Protein AF-A0A0V1PK73-F1 (afdb_monomer)

Nearest PDB structures (foldseek):
  2qlz-assembly1_A  TM=2.074E-01  e=4.089E+00  unclassified
  2qlz-assembly1_B  TM=2.177E-01  e=5.331E+00  unclassified
  2qlz-assembly2_C  TM=2.013E-01  e=7.936E+00  unclassified
  2qlz-assembly2_D  TM=2.070E-0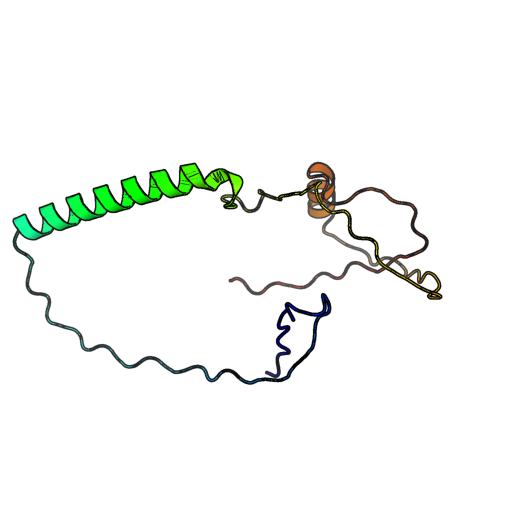1  e=9.682E+00  unclassified

Solvent-accessible surface area (backbone atoms only — not comparable to full-atom values): 9459 Å² total; per-residue (Å²): 135,92,55,78,50,82,51,85,42,94,87,70,87,52,80,52,84,48,82,70,85,86,84,84,78,84,81,81,90,79,80,86,74,81,83,74,82,76,56,75,68,62,58,52,53,50,51,54,50,51,52,53,52,51,51,51,48,53,50,51,55,59,75,38,48,94,78,50,70,89,50,99,79,59,78,83,83,71,87,89,67,81,89,79,84,87,64,82,92,64,75,75,54,68,50,76,77,58,96,77,89,65,58,69,60,54,54,50,34,44,77,67,68,76,49,80,93,78,92,64,69,56,37,76,54,79,79,91,74,87,76,79,91,128

Mean predicted aligned error: 16.31 Å

Secondary structure (DSSP, 8-state):
---EEEEE-TTTSSEEEEE------PPPPPP----PPPPHHHHHHHHHHHHHHHHHHHHHHHHTTTTS--STT-----SS-------TTPPP-BPPPPP-S-HHHHHHHHHTTSS-----S-B------PPPP-

Radius of gyration: 25.36 Å; Cα contacts (8 Å, |Δi|>4): 62; chains: 1; bounding box: 65×43×54 Å

Foldseek 3Di:
DWDWDWDDDPPPRDTDIDTDDDDDDDDDDDDDDDDDDDDPVVVVVVVVVVVVVVVVVVVVCVVCVVPDDPDPLPDDDDPPDDDDDCCDPDDADADDEDDDPPVVVVVVCVVSVVDDDDDDSHDDYDDDDDDDDD

Structure (mmCIF, N/CA/C/O backbone):
data_AF-A0A0V1PK73-F1
#
_entry.id   AF-A0A0V1PK73-F1
#
loop_
_atom_site.group_PDB
_atom_site.id
_atom_site.type_symbol
_atom_site.label_atom_id
_atom_site.label_alt_id
_atom_site.label_comp_id
_atom_site.label_asym_id
_atom_site.label_entity_id
_atom_site.label_seq_id
_atom_site.pdbx_PDB_ins_code
_atom_site.Cartn_x
_atom_site.Cartn_y
_atom_site.Cartn_z
_atom_site.occupancy
_atom_site.B_iso_or_equiv
_atom_site.auth_seq_id
_atom_site.auth_comp_id
_atom_site.auth_asym_id
_atom_site.auth_atom_id
_atom_site.pdbx_PDB_model_num
ATOM 1 N N . MET A 1 1 ? 23.013 -5.856 16.129 1.00 38.22 1 MET A N 1
ATOM 2 C CA . MET A 1 1 ? 21.575 -5.616 15.883 1.00 38.22 1 MET A CA 1
ATOM 3 C C . MET A 1 1 ? 20.893 -6.974 15.804 1.00 38.22 1 MET A C 1
ATOM 5 O O . MET A 1 1 ? 21.322 -7.780 14.992 1.00 38.22 1 MET A O 1
ATOM 9 N N . ARG A 1 2 ? 19.937 -7.271 16.693 1.00 34.31 2 ARG A N 1
ATOM 10 C CA . ARG A 1 2 ? 19.154 -8.518 16.645 1.00 34.31 2 ARG A CA 1
ATOM 11 C C . ARG A 1 2 ? 18.015 -8.299 15.653 1.00 34.31 2 ARG A C 1
ATOM 13 O O . ARG A 1 2 ? 17.227 -7.385 15.871 1.00 34.31 2 ARG A O 1
ATOM 20 N N . TYR A 1 3 ? 17.942 -9.085 14.588 1.00 45.69 3 TYR A N 1
ATOM 21 C CA . TYR A 1 3 ? 16.800 -9.079 13.674 1.00 45.69 3 TYR A CA 1
ATOM 22 C C . TYR A 1 3 ? 16.040 -10.396 13.782 1.00 45.69 3 TYR A C 1
ATOM 24 O O . TYR A 1 3 ? 16.596 -11.441 14.123 1.00 45.69 3 TYR A O 1
ATOM 32 N N . HIS A 1 4 ? 14.740 -10.315 13.532 1.00 46.34 4 HIS A N 1
ATOM 33 C CA . HIS A 1 4 ? 13.845 -11.458 13.478 1.00 46.34 4 HIS A CA 1
ATOM 34 C C . HIS A 1 4 ? 13.604 -11.787 12.007 1.00 46.34 4 HIS A C 1
ATOM 36 O O . HIS A 1 4 ? 13.203 -10.910 11.245 1.00 46.34 4 HIS A O 1
ATOM 42 N N . VAL A 1 5 ? 13.881 -13.027 11.605 1.00 50.59 5 VAL A N 1
ATOM 43 C CA . VAL A 1 5 ? 13.627 -13.495 10.239 1.00 50.59 5 VAL A CA 1
ATOM 44 C C . VAL A 1 5 ? 12.300 -14.245 10.239 1.00 50.59 5 VAL A C 1
ATOM 46 O O . VAL A 1 5 ? 12.110 -15.188 11.011 1.00 50.59 5 VAL A O 1
ATOM 49 N N . CYS A 1 6 ? 11.381 -13.818 9.376 1.00 44.81 6 CYS A N 1
ATOM 50 C CA . CYS A 1 6 ? 10.162 -14.555 9.071 1.00 44.81 6 CYS A CA 1
ATOM 51 C C . CYS A 1 6 ? 10.473 -15.506 7.914 1.00 44.81 6 CYS A C 1
ATOM 53 O O . CYS A 1 6 ? 10.820 -15.055 6.825 1.00 44.81 6 CYS A O 1
ATOM 55 N N . THR A 1 7 ? 10.368 -16.812 8.147 1.00 50.69 7 THR A N 1
ATOM 56 C CA . THR A 1 7 ? 10.387 -17.810 7.069 1.00 50.69 7 THR A CA 1
ATOM 57 C C . THR A 1 7 ? 8.965 -18.314 6.863 1.00 50.69 7 THR A C 1
ATOM 59 O O . THR A 1 7 ? 8.243 -18.563 7.830 1.00 50.69 7 THR A O 1
ATOM 62 N N . LEU A 1 8 ? 8.537 -18.378 5.602 1.00 45.00 8 LEU A N 1
ATOM 63 C CA . LEU A 1 8 ? 7.232 -18.910 5.226 1.00 45.00 8 LEU A CA 1
ATOM 64 C C . LEU A 1 8 ? 7.269 -20.431 5.432 1.00 45.00 8 LEU A C 1
ATOM 66 O O . LEU A 1 8 ? 8.130 -21.088 4.852 1.00 45.00 8 LEU A O 1
ATOM 70 N N . ASP A 1 9 ? 6.370 -20.982 6.250 1.00 47.97 9 ASP A N 1
ATOM 71 C CA . ASP A 1 9 ? 6.172 -22.431 6.333 1.00 47.97 9 ASP A CA 1
ATOM 72 C C . ASP A 1 9 ? 5.202 -22.851 5.215 1.00 47.97 9 ASP A C 1
ATOM 74 O O . ASP A 1 9 ? 4.025 -22.472 5.258 1.00 47.97 9 ASP A O 1
ATOM 78 N N . PRO A 1 10 ? 5.662 -23.606 4.201 1.00 50.38 10 PRO A N 1
ATOM 79 C CA . PRO A 1 10 ? 4.822 -23.989 3.073 1.00 50.38 10 PRO A CA 1
ATOM 80 C C . PRO A 1 10 ? 3.727 -25.003 3.440 1.00 50.38 10 PRO A C 1
ATOM 82 O O . PRO A 1 10 ? 2.857 -25.259 2.613 1.00 50.38 10 PRO A O 1
ATOM 85 N N . THR A 1 11 ? 3.729 -25.558 4.657 1.00 53.00 11 THR A N 1
ATOM 86 C CA . THR A 1 11 ? 2.790 -26.621 5.057 1.00 53.00 11 THR A CA 1
ATOM 87 C C . THR A 1 11 ? 1.618 -26.106 5.897 1.00 53.00 11 THR A C 1
ATOM 89 O O . THR A 1 11 ? 0.565 -26.737 5.917 1.00 53.00 11 THR A O 1
ATOM 92 N N . ALA A 1 12 ? 1.755 -24.962 6.578 1.00 53.72 12 ALA A N 1
ATOM 93 C CA . ALA A 1 12 ? 0.795 -24.554 7.613 1.00 53.72 12 ALA A CA 1
ATOM 94 C C . ALA A 1 12 ? 0.097 -23.201 7.382 1.00 53.72 12 ALA A C 1
ATOM 96 O O . ALA A 1 12 ? -0.786 -22.837 8.157 1.00 53.72 12 ALA A O 1
ATOM 97 N N . GLY A 1 13 ? 0.453 -22.436 6.342 1.00 49.50 13 GLY A N 1
ATOM 98 C CA . GLY A 1 13 ? -0.176 -21.131 6.078 1.00 49.50 13 GLY A CA 1
ATOM 99 C C . GLY A 1 13 ? -0.038 -20.121 7.231 1.00 49.50 13 GLY A C 1
ATOM 100 O O . GLY A 1 13 ? -0.769 -19.134 7.281 1.00 49.50 13 GLY A O 1
ATOM 101 N N . CYS A 1 14 ? 0.886 -20.360 8.165 1.00 47.41 14 CYS A N 1
ATOM 102 C CA . CYS A 1 14 ? 1.145 -19.524 9.328 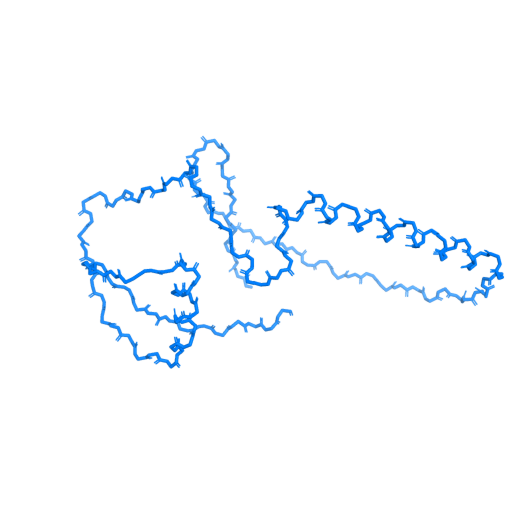1.00 47.41 14 CYS A CA 1
ATOM 103 C C . CYS A 1 14 ? 2.649 -19.233 9.457 1.00 47.41 14 CYS A C 1
ATOM 105 O O . CYS A 1 14 ? 3.504 -20.054 9.129 1.00 47.41 14 CYS A O 1
ATOM 107 N N . LEU A 1 15 ? 2.981 -18.011 9.884 1.00 44.91 15 LEU A N 1
ATOM 108 C CA . LEU A 1 15 ? 4.360 -17.528 9.992 1.00 44.91 15 LEU A CA 1
ATOM 109 C C . LEU A 1 15 ? 4.977 -17.960 11.329 1.00 44.91 15 LEU A C 1
ATOM 111 O O . LEU A 1 15 ? 4.387 -17.725 12.384 1.00 44.91 15 LEU A O 1
ATOM 115 N N . ARG A 1 16 ? 6.195 -18.525 11.300 1.00 48.84 16 ARG A N 1
ATOM 116 C CA . ARG A 1 16 ? 6.964 -18.884 12.506 1.00 48.84 16 ARG A CA 1
ATOM 117 C C . ARG A 1 16 ? 8.204 -17.998 12.639 1.00 48.84 16 ARG A C 1
ATOM 119 O O . ARG A 1 16 ? 8.975 -17.848 11.696 1.00 48.84 16 ARG A O 1
ATOM 126 N N . MET A 1 17 ? 8.413 -17.419 13.822 1.00 43.75 17 MET A N 1
ATOM 127 C CA . MET A 1 17 ? 9.572 -16.563 14.103 1.00 43.75 17 MET A CA 1
ATOM 128 C C . MET A 1 17 ? 10.767 -17.396 14.577 1.00 43.75 17 MET A C 1
ATOM 130 O O . MET A 1 17 ? 10.612 -18.245 15.457 1.00 43.75 17 MET A O 1
ATOM 134 N N . GLN A 1 18 ? 11.959 -17.142 14.030 1.00 51.62 18 GLN A N 1
ATOM 135 C CA . GLN A 1 18 ? 13.227 -17.702 14.517 1.00 51.62 18 GLN A CA 1
ATOM 136 C C . GLN 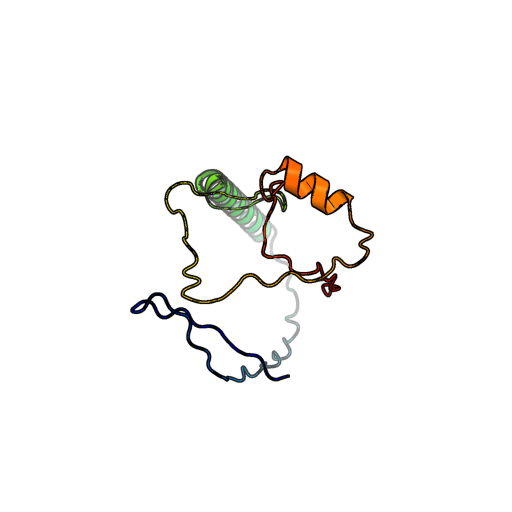A 1 18 ? 14.320 -16.624 14.557 1.00 51.62 18 GLN A C 1
ATOM 138 O O . GLN A 1 18 ? 14.298 -15.656 13.792 1.00 51.62 18 GLN A O 1
ATOM 143 N N . GLN A 1 19 ? 15.265 -16.778 15.486 1.00 40.72 19 GLN A N 1
ATOM 144 C CA . GLN A 1 19 ? 16.342 -15.822 15.746 1.00 40.72 19 GLN A CA 1
ATOM 145 C C . GLN A 1 19 ? 17.646 -16.330 15.118 1.00 40.72 19 GLN A C 1
ATOM 147 O O . GLN A 1 19 ? 18.077 -17.439 15.419 1.00 40.72 19 GLN A O 1
ATOM 152 N N . GLY A 1 20 ? 18.276 -15.532 14.253 1.00 48.09 20 GLY A N 1
ATOM 153 C CA . GLY A 1 20 ? 19.509 -15.912 13.559 1.00 48.09 20 GLY A CA 1
ATOM 154 C C . GLY A 1 20 ? 20.413 -14.711 13.281 1.00 48.09 20 GLY A C 1
ATOM 155 O O . GLY A 1 20 ? 19.936 -13.586 13.174 1.00 48.09 20 GLY A O 1
ATOM 156 N N . ASN A 1 21 ? 21.721 -14.962 13.174 1.00 45.91 21 ASN A N 1
ATOM 157 C CA . ASN A 1 21 ? 22.743 -13.975 12.816 1.00 45.91 21 ASN A CA 1
ATOM 158 C C . ASN A 1 21 ? 23.417 -14.397 11.495 1.00 45.91 21 ASN A C 1
ATOM 160 O O . ASN A 1 21 ? 23.973 -15.487 11.407 1.00 45.91 21 ASN A O 1
ATOM 164 N N . ILE A 1 22 ? 23.405 -13.523 10.492 1.00 47.41 22 ILE A N 1
ATOM 165 C CA . ILE A 1 22 ? 24.128 -13.629 9.218 1.00 47.41 22 ILE A CA 1
ATOM 166 C C . ILE A 1 22 ? 25.479 -12.912 9.381 1.00 47.41 22 ILE A C 1
ATOM 168 O O . ILE A 1 22 ? 25.494 -11.707 9.654 1.00 47.41 22 ILE A O 1
ATOM 172 N N . PRO A 1 23 ? 26.618 -13.602 9.219 1.00 41.28 23 PRO A N 1
ATOM 173 C CA . PRO A 1 23 ? 27.925 -12.962 9.226 1.00 41.28 23 PRO A CA 1
ATOM 174 C C . PRO A 1 23 ? 28.193 -12.270 7.881 1.00 41.28 23 PRO A C 1
ATOM 176 O O . PRO A 1 23 ? 28.191 -12.897 6.824 1.00 41.28 23 PRO A O 1
ATOM 179 N N . TYR A 1 24 ? 28.460 -10.964 7.928 1.00 39.22 24 TYR A N 1
ATOM 180 C CA . TYR A 1 24 ? 28.906 -10.187 6.773 1.00 39.22 24 TYR A CA 1
ATOM 181 C C . TYR A 1 24 ? 30.391 -10.470 6.502 1.00 39.22 24 TYR A C 1
ATOM 183 O O . TYR A 1 24 ? 31.264 -10.096 7.289 1.00 39.22 24 TYR A O 1
ATOM 191 N N . ARG A 1 25 ? 30.688 -11.158 5.395 1.00 43.75 25 ARG A N 1
ATOM 192 C CA . ARG A 1 25 ? 32.058 -11.458 4.959 1.00 43.75 25 ARG A CA 1
ATOM 193 C C . ARG A 1 25 ? 32.622 -10.241 4.216 1.00 43.75 25 ARG A C 1
ATOM 195 O O . ARG A 1 25 ? 32.115 -9.882 3.161 1.00 43.75 25 ARG A O 1
ATOM 202 N N . LYS A 1 26 ? 33.670 -9.607 4.754 1.00 44.31 26 LYS A N 1
ATOM 203 C CA . LYS A 1 26 ? 34.434 -8.563 4.044 1.00 44.31 26 LYS A CA 1
ATOM 204 C C . LYS A 1 26 ? 35.114 -9.173 2.808 1.00 44.31 26 LYS A C 1
ATOM 206 O O . LYS A 1 26 ? 35.787 -10.195 2.926 1.00 44.31 26 LYS A O 1
ATOM 211 N N . SER A 1 27 ? 34.930 -8.555 1.646 1.00 45.59 27 SER A N 1
ATOM 212 C CA . SER A 1 27 ? 35.526 -8.968 0.370 1.00 45.59 27 SER A CA 1
ATOM 213 C C . SER A 1 27 ? 37.043 -8.738 0.348 1.00 45.59 27 SER A C 1
ATOM 215 O O . SER A 1 27 ? 37.535 -7.755 0.900 1.00 45.59 27 SER A O 1
ATOM 217 N N . HIS A 1 28 ? 37.775 -9.645 -0.302 1.00 42.16 28 HIS A N 1
ATOM 218 C CA . HIS A 1 28 ? 39.223 -9.568 -0.510 1.00 42.16 28 HIS A CA 1
ATOM 219 C C . HIS A 1 28 ? 39.616 -8.441 -1.482 1.00 42.16 28 HIS A C 1
ATOM 221 O O . HIS A 1 28 ? 38.867 -8.112 -2.400 1.00 42.16 28 HIS A O 1
ATOM 227 N N . ALA A 1 29 ? 40.815 -7.884 -1.288 1.00 48.16 29 ALA A N 1
ATOM 228 C CA . ALA A 1 29 ? 41.433 -6.919 -2.192 1.00 48.16 29 ALA A CA 1
ATOM 229 C C . ALA A 1 29 ? 41.739 -7.560 -3.558 1.00 48.16 29 ALA A C 1
ATOM 231 O O . ALA A 1 29 ? 42.374 -8.613 -3.627 1.00 48.16 29 ALA A O 1
ATOM 232 N N . VAL A 1 30 ? 41.292 -6.913 -4.636 1.00 48.00 30 VAL A N 1
ATOM 233 C CA . VAL A 1 30 ? 41.570 -7.305 -6.023 1.00 48.00 30 VAL A CA 1
ATOM 234 C C . VAL A 1 30 ? 42.853 -6.608 -6.472 1.00 48.00 30 VAL A C 1
ATOM 236 O O . VAL A 1 30 ? 42.959 -5.386 -6.387 1.00 48.00 30 VAL A O 1
ATOM 239 N N . ALA A 1 31 ? 43.837 -7.381 -6.931 1.00 44.09 31 ALA A N 1
ATOM 240 C CA . ALA A 1 31 ? 45.056 -6.841 -7.520 1.00 44.09 31 ALA A CA 1
ATOM 241 C C . ALA A 1 31 ? 44.756 -6.209 -8.891 1.00 44.09 31 ALA A C 1
ATOM 243 O O . ALA A 1 31 ? 44.063 -6.801 -9.719 1.00 44.09 31 ALA A O 1
ATOM 244 N N . LEU A 1 32 ? 45.298 -5.012 -9.125 1.00 39.84 32 LEU A N 1
ATOM 245 C CA . LEU A 1 32 ? 45.203 -4.292 -10.393 1.00 39.84 32 LEU A CA 1
ATOM 246 C C . LEU A 1 32 ? 45.995 -5.043 -11.474 1.00 39.84 32 LEU A C 1
ATOM 248 O O . LEU A 1 32 ? 47.224 -4.990 -11.507 1.00 39.84 32 LEU A O 1
ATOM 252 N N . VAL A 1 33 ? 45.287 -5.743 -12.359 1.00 42.16 33 VAL A N 1
ATOM 253 C CA . VAL A 1 33 ? 45.873 -6.329 -13.570 1.00 42.16 33 VAL A CA 1
ATOM 254 C C . VAL A 1 33 ? 46.210 -5.194 -14.536 1.00 42.16 33 VAL A C 1
ATOM 256 O O . VAL A 1 33 ? 45.369 -4.349 -14.843 1.00 42.16 33 VAL A O 1
ATOM 259 N N . ARG A 1 34 ? 47.466 -5.163 -14.990 1.00 43.97 34 ARG A N 1
ATOM 260 C CA . ARG A 1 34 ? 47.975 -4.227 -15.997 1.00 43.97 34 ARG A CA 1
ATOM 261 C C . ARG A 1 34 ? 47.113 -4.341 -17.258 1.00 43.97 34 ARG A C 1
ATOM 263 O O . ARG A 1 34 ? 47.030 -5.413 -17.846 1.00 43.97 34 ARG A O 1
ATOM 270 N N . ALA A 1 35 ? 46.463 -3.246 -17.642 1.00 48.62 35 ALA A N 1
ATOM 271 C CA . ALA A 1 35 ? 45.624 -3.186 -18.830 1.00 48.62 35 ALA A CA 1
ATOM 272 C C . ALA A 1 35 ? 46.497 -3.297 -20.089 1.00 48.62 35 ALA A C 1
ATOM 274 O O . ALA A 1 35 ? 47.151 -2.331 -20.483 1.00 48.62 35 ALA A O 1
ATOM 275 N N . GLU A 1 36 ? 46.526 -4.472 -20.713 1.00 49.09 36 GLU A N 1
ATOM 276 C CA . GLU A 1 36 ? 46.901 -4.562 -22.121 1.00 49.09 36 GLU A CA 1
ATOM 277 C C . GLU A 1 36 ? 45.734 -4.055 -22.973 1.00 49.09 36 GLU A C 1
ATOM 279 O O . GLU A 1 36 ? 44.574 -4.394 -22.733 1.00 49.09 36 GLU A O 1
ATOM 284 N N . SER A 1 37 ? 46.049 -3.188 -23.937 1.00 52.72 37 SER A N 1
ATOM 285 C CA . SER A 1 37 ? 45.074 -2.571 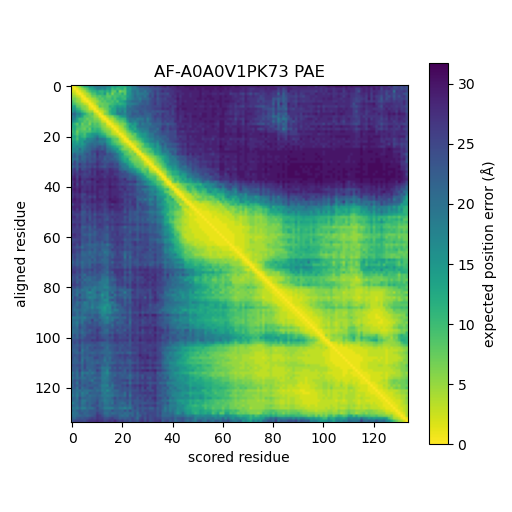-24.836 1.00 52.72 37 SER A CA 1
ATOM 286 C C . SER A 1 37 ? 44.464 -3.639 -25.756 1.00 52.72 37 SER A C 1
ATOM 288 O O . SER A 1 37 ? 45.207 -4.244 -26.536 1.00 52.72 37 SER A O 1
ATOM 290 N N . PRO A 1 38 ? 43.144 -3.904 -25.698 1.00 52.56 38 PRO A N 1
ATOM 291 C CA . PRO A 1 38 ? 42.518 -4.906 -26.550 1.00 52.56 38 PRO A CA 1
ATOM 292 C C . PRO A 1 38 ? 42.558 -4.466 -28.014 1.00 52.56 38 PRO A C 1
ATOM 294 O O . PRO A 1 38 ? 42.180 -3.342 -28.347 1.00 52.56 38 PRO A O 1
ATOM 297 N N . GLN A 1 39 ? 43.002 -5.369 -28.889 1.00 53.53 39 GLN A N 1
ATOM 298 C CA . GLN A 1 39 ? 43.007 -5.185 -30.341 1.00 53.53 39 GLN A CA 1
ATOM 299 C C . GLN A 1 39 ? 41.614 -4.722 -30.847 1.00 53.53 39 GLN A C 1
ATOM 301 O O . GLN A 1 39 ? 40.597 -5.172 -30.307 1.00 53.53 39 GLN A O 1
ATOM 306 N N . PRO A 1 40 ? 41.529 -3.866 -31.887 1.00 57.78 40 PRO A N 1
ATOM 307 C CA . PRO A 1 40 ? 40.279 -3.229 -32.336 1.00 57.78 40 PRO A CA 1
ATOM 308 C C . PRO A 1 40 ? 39.136 -4.204 -32.668 1.00 57.78 40 PRO A C 1
ATOM 310 O O . PRO A 1 40 ? 37.964 -3.888 -32.466 1.00 57.78 40 PRO A O 1
ATOM 313 N N . GLU A 1 41 ? 39.469 -5.406 -33.133 1.00 54.00 41 GLU A N 1
ATOM 314 C CA . GLU A 1 41 ? 38.512 -6.454 -33.508 1.00 54.00 41 GLU A CA 1
ATOM 315 C C . GLU A 1 41 ? 37.791 -7.045 -32.284 1.00 54.00 41 GLU A C 1
ATOM 317 O O . GLU A 1 41 ? 36.577 -7.258 -32.304 1.00 54.00 41 GLU A O 1
ATOM 322 N N . LEU A 1 42 ? 38.501 -7.208 -31.161 1.00 56.56 42 LEU A N 1
ATOM 323 C CA . LEU A 1 42 ? 37.930 -7.705 -29.903 1.00 56.56 42 LEU A CA 1
ATOM 324 C C . LEU A 1 42 ? 36.904 -6.723 -29.312 1.00 56.56 42 LEU A C 1
ATOM 326 O O . LEU A 1 42 ? 35.915 -7.143 -28.707 1.00 56.56 42 LEU A O 1
ATOM 330 N N . MET A 1 43 ? 37.099 -5.420 -29.539 1.00 56.50 43 MET A N 1
ATOM 331 C CA . MET A 1 43 ? 36.162 -4.365 -29.132 1.00 56.50 43 MET A CA 1
ATOM 332 C C . MET A 1 43 ? 34.881 -4.341 -29.981 1.00 56.50 43 MET A C 1
ATOM 334 O O . MET A 1 43 ? 33.819 -3.957 -29.491 1.00 56.50 43 MET A O 1
ATOM 338 N N . ALA A 1 44 ? 34.948 -4.737 -31.254 1.00 61.97 44 ALA A N 1
ATOM 339 C CA . ALA A 1 44 ? 33.768 -4.828 -32.114 1.00 61.97 44 ALA A CA 1
ATOM 340 C C . ALA A 1 44 ? 32.895 -6.039 -31.740 1.00 61.97 44 ALA A C 1
ATOM 342 O O . ALA A 1 44 ? 31.670 -5.921 -31.653 1.00 61.97 44 ALA A O 1
ATOM 343 N N . HIS A 1 45 ? 33.523 -7.179 -31.434 1.00 64.44 45 HIS A N 1
ATOM 344 C CA . HIS A 1 45 ? 32.827 -8.378 -30.960 1.00 64.44 45 HIS A CA 1
ATOM 345 C C . HIS A 1 45 ? 32.154 -8.179 -29.597 1.00 64.44 45 HIS A C 1
ATOM 347 O O . HIS A 1 45 ? 31.033 -8.652 -29.399 1.00 64.44 45 HIS A O 1
ATOM 353 N N . SER A 1 46 ? 32.788 -7.447 -28.674 1.00 74.44 46 SER A N 1
ATOM 354 C CA . SER A 1 46 ? 32.183 -7.149 -27.371 1.00 74.44 46 SER A CA 1
ATOM 355 C C . SER A 1 46 ? 30.944 -6.257 -27.498 1.00 74.44 46 SER A C 1
ATOM 357 O O . SER A 1 46 ? 29.924 -6.548 -26.880 1.00 74.44 46 SER A O 1
ATOM 359 N N . ARG A 1 47 ? 30.980 -5.237 -28.366 1.00 76.44 47 ARG A N 1
ATOM 360 C CA . ARG A 1 47 ? 29.834 -4.346 -28.628 1.00 76.44 47 ARG A CA 1
ATOM 361 C C . ARG A 1 47 ? 28.674 -5.053 -29.323 1.00 76.44 47 ARG A C 1
ATOM 363 O O . ARG A 1 47 ? 27.522 -4.808 -28.976 1.00 76.44 47 ARG A O 1
ATOM 370 N N . LEU A 1 48 ? 28.963 -5.932 -30.285 1.00 79.19 48 LEU A N 1
ATOM 371 C CA . LEU A 1 48 ? 27.941 -6.762 -30.932 1.00 79.19 48 LEU A CA 1
ATOM 372 C C . LEU A 1 48 ? 27.277 -7.704 -29.926 1.00 79.19 48 LEU A C 1
ATOM 374 O O . LEU A 1 48 ? 26.053 -7.810 -29.903 1.00 79.19 48 LEU A O 1
ATOM 378 N N . ARG A 1 49 ? 28.068 -8.338 -29.057 1.00 85.44 49 ARG A N 1
ATOM 379 C CA . ARG A 1 49 ? 27.548 -9.186 -27.983 1.00 85.44 49 ARG A CA 1
ATOM 380 C C . ARG A 1 49 ? 26.671 -8.396 -27.010 1.00 85.44 49 ARG A C 1
ATOM 382 O O . ARG A 1 49 ? 25.560 -8.824 -26.725 1.00 85.44 49 ARG A O 1
ATOM 389 N N . GLU A 1 50 ? 27.125 -7.227 -26.567 1.00 88.69 50 GLU A N 1
ATOM 390 C CA . GLU A 1 50 ? 26.358 -6.353 -25.673 1.00 88.69 50 GLU A CA 1
ATOM 391 C C . GLU A 1 50 ? 25.042 -5.885 -26.321 1.00 88.69 50 GLU A C 1
ATOM 393 O O . GLU A 1 50 ? 24.004 -5.829 -25.663 1.00 88.69 50 GLU A O 1
ATOM 398 N N . ALA A 1 51 ? 25.050 -5.588 -27.624 1.00 88.44 51 ALA A N 1
ATOM 399 C CA . ALA A 1 51 ? 23.841 -5.224 -28.361 1.00 88.44 51 ALA A CA 1
ATOM 400 C C . ALA A 1 51 ? 22.832 -6.384 -28.425 1.00 88.44 51 ALA A C 1
ATOM 402 O O . ALA A 1 51 ? 21.636 -6.172 -28.216 1.00 88.44 51 ALA A O 1
ATOM 403 N N . VAL A 1 52 ? 23.309 -7.611 -28.659 1.00 92.00 52 VAL A N 1
ATOM 404 C CA . VAL A 1 52 ? 22.473 -8.824 -28.665 1.00 92.00 52 VAL A CA 1
ATOM 405 C C . VAL A 1 52 ? 21.913 -9.118 -27.270 1.00 92.00 52 VAL A C 1
ATOM 407 O O . VAL A 1 52 ? 20.723 -9.408 -27.135 1.00 92.00 52 VAL A O 1
ATOM 410 N N . GLU A 1 53 ? 22.726 -8.988 -26.222 1.00 92.69 53 GLU A N 1
ATOM 411 C CA . GLU A 1 53 ? 22.292 -9.161 -24.830 1.00 92.69 53 GLU A CA 1
ATOM 412 C C . GLU A 1 53 ? 21.230 -8.117 -24.441 1.00 92.69 53 GLU A C 1
ATOM 414 O O . GLU A 1 53 ? 20.185 -8.479 -23.896 1.00 92.69 53 GLU A O 1
ATOM 419 N N . LYS A 1 54 ? 21.418 -6.841 -24.807 1.00 93.50 54 LYS A N 1
ATOM 420 C CA . LYS A 1 54 ? 20.420 -5.776 -24.585 1.00 93.50 54 LYS A CA 1
ATOM 421 C C . LYS A 1 54 ? 19.112 -6.036 -25.323 1.00 93.50 54 LYS A C 1
ATOM 423 O O . LYS A 1 54 ? 18.042 -5.807 -24.764 1.00 93.50 54 LYS A O 1
ATOM 428 N N . MET A 1 55 ? 19.184 -6.515 -26.563 1.00 94.75 55 MET A N 1
ATOM 429 C CA . MET A 1 55 ? 17.991 -6.831 -27.346 1.00 94.75 55 MET A CA 1
ATOM 430 C C . MET A 1 55 ? 17.226 -8.012 -26.742 1.00 94.75 55 MET A C 1
ATOM 432 O O . MET A 1 55 ? 16.004 -7.959 -26.633 1.00 94.75 55 MET A O 1
ATOM 436 N N . THR A 1 56 ? 17.946 -9.027 -26.267 1.00 94.75 56 THR A N 1
ATOM 437 C CA . THR A 1 56 ? 17.363 -10.187 -25.580 1.00 94.75 56 THR A CA 1
ATOM 438 C C . THR A 1 56 ? 16.690 -9.771 -24.272 1.00 94.75 56 THR A C 1
ATOM 440 O O . THR A 1 56 ? 15.546 -10.139 -24.017 1.00 94.75 56 THR A O 1
ATOM 443 N N . LEU A 1 57 ? 17.358 -8.932 -23.473 1.00 93.94 57 LEU A N 1
ATOM 444 C CA . LEU A 1 57 ? 16.787 -8.372 -22.250 1.00 93.94 57 LEU A CA 1
ATOM 445 C C . LEU A 1 57 ? 15.526 -7.550 -22.538 1.00 93.94 57 LEU A C 1
ATOM 447 O O . LEU A 1 57 ? 14.536 -7.685 -21.827 1.00 93.94 57 LEU A O 1
ATOM 451 N N . ALA A 1 58 ? 15.533 -6.726 -23.588 1.00 94.00 58 ALA A N 1
ATOM 452 C CA . ALA A 1 58 ? 14.370 -5.928 -23.963 1.00 94.00 58 ALA A CA 1
ATOM 453 C C . ALA A 1 58 ? 13.161 -6.793 -24.352 1.00 94.00 58 ALA A C 1
ATOM 455 O O . ALA A 1 58 ? 12.034 -6.403 -24.056 1.00 94.00 58 ALA A O 1
ATOM 456 N N . VAL A 1 59 ? 13.377 -7.949 -24.990 1.00 95.69 59 VAL A N 1
ATOM 457 C CA . VAL A 1 59 ? 12.304 -8.914 -25.285 1.00 95.69 59 VAL A CA 1
ATOM 458 C C . VAL A 1 59 ? 11.745 -9.491 -23.988 1.00 95.69 59 VAL A C 1
ATOM 460 O O . VAL A 1 59 ? 10.550 -9.383 -23.748 1.00 95.69 59 VAL A O 1
ATOM 463 N N . ILE A 1 60 ? 12.610 -9.984 -23.099 1.00 94.62 60 ILE A N 1
ATOM 464 C CA . ILE A 1 60 ? 12.188 -10.563 -21.815 1.00 94.62 60 ILE A CA 1
ATOM 465 C C . ILE A 1 60 ? 11.411 -9.538 -20.980 1.00 94.62 60 ILE A C 1
ATOM 467 O O . ILE A 1 60 ? 10.340 -9.837 -20.462 1.00 94.62 60 ILE A O 1
ATOM 471 N N . LEU A 1 61 ? 11.913 -8.307 -20.863 1.00 92.62 61 LEU A N 1
ATOM 472 C CA . LEU A 1 61 ? 11.229 -7.268 -20.094 1.00 92.62 61 LEU A CA 1
ATOM 473 C C . LEU A 1 61 ? 9.853 -6.932 -20.674 1.00 92.62 61 LEU A C 1
ATOM 475 O O . LEU A 1 61 ? 8.944 -6.671 -19.895 1.00 92.62 61 LEU A O 1
ATOM 479 N N . ARG A 1 62 ? 9.690 -6.964 -22.006 1.00 90.75 62 ARG A N 1
ATOM 480 C CA . ARG A 1 62 ? 8.383 -6.787 -22.660 1.00 90.75 62 ARG A CA 1
ATOM 481 C C . ARG A 1 62 ? 7.440 -7.946 -22.359 1.00 90.75 62 ARG A C 1
ATOM 483 O O . ARG A 1 62 ? 6.294 -7.697 -21.987 1.00 90.75 62 ARG A O 1
ATOM 490 N N . ASP A 1 63 ? 7.932 -9.173 -22.484 1.00 94.31 63 ASP A N 1
ATOM 491 C CA . ASP A 1 63 ? 7.140 -10.390 -22.297 1.00 94.31 63 ASP A CA 1
ATOM 492 C C . ASP A 1 63 ? 6.619 -10.529 -20.860 1.00 94.31 63 ASP A C 1
ATOM 494 O O . ASP A 1 63 ? 5.529 -11.050 -20.659 1.00 94.31 63 ASP A O 1
ATOM 498 N N . PHE A 1 64 ? 7.364 -10.016 -19.875 1.00 89.38 64 PHE A N 1
ATOM 499 C CA . PHE A 1 64 ? 7.000 -10.053 -18.454 1.00 89.38 64 PHE A CA 1
ATOM 500 C C . PHE A 1 64 ? 6.549 -8.692 -17.900 1.00 89.38 64 PHE A C 1
ATOM 502 O O . PHE A 1 64 ? 6.610 -8.469 -16.689 1.00 89.38 64 PHE A O 1
ATOM 509 N N . THR A 1 65 ? 6.089 -7.766 -18.748 1.00 87.38 65 THR A N 1
ATOM 510 C CA . THR A 1 65 ? 5.560 -6.455 -18.302 1.00 87.38 65 THR A CA 1
ATOM 511 C C . THR A 1 65 ? 4.388 -6.585 -17.329 1.00 87.38 65 THR A C 1
ATOM 513 O O . THR A 1 65 ? 4.240 -5.787 -16.406 1.00 87.38 65 THR A O 1
ATOM 516 N N . ASP A 1 66 ? 3.575 -7.623 -17.483 1.00 83.62 66 ASP A N 1
ATOM 517 C CA . ASP A 1 66 ? 2.455 -7.963 -16.607 1.00 83.62 66 ASP A CA 1
ATOM 518 C C . ASP A 1 66 ? 2.890 -8.578 -15.264 1.00 83.62 66 ASP A C 1
ATOM 520 O O . ASP A 1 66 ? 2.096 -8.601 -14.321 1.00 83.62 66 ASP A O 1
ATOM 524 N N . VAL A 1 67 ? 4.147 -9.038 -15.144 1.00 85.62 67 VAL A N 1
ATOM 525 C CA . VAL A 1 67 ? 4.747 -9.645 -13.934 1.00 85.62 67 VAL A CA 1
ATOM 526 C C . VAL A 1 67 ? 5.770 -8.727 -13.247 1.00 85.62 67 VAL A C 1
ATOM 528 O O . VAL A 1 67 ? 5.864 -8.737 -12.018 1.00 85.62 67 VAL A O 1
ATOM 531 N N . LEU A 1 68 ? 6.418 -7.819 -13.969 1.00 85.19 68 LEU A N 1
ATOM 532 C CA . LEU A 1 68 ? 7.409 -6.889 -13.418 1.00 85.19 68 LEU A CA 1
ATOM 533 C C . LEU A 1 68 ? 6.841 -5.482 -13.194 1.00 85.19 68 LEU A C 1
ATOM 535 O O . LEU A 1 68 ? 6.274 -4.893 -14.108 1.00 85.19 68 LEU A O 1
ATOM 539 N N . SER A 1 69 ? 7.014 -4.933 -11.992 1.00 85.62 69 SER A N 1
ATOM 540 C CA . SER A 1 69 ? 6.782 -3.506 -11.745 1.00 85.62 69 SER A CA 1
ATOM 541 C C . SER A 1 69 ? 7.969 -2.716 -12.295 1.00 85.62 69 SER A C 1
ATOM 543 O O . SER A 1 69 ? 9.118 -2.983 -11.942 1.00 85.62 69 SER A O 1
ATOM 545 N N . THR A 1 70 ? 7.686 -1.779 -13.190 1.00 82.06 70 THR A N 1
ATOM 546 C CA . THR A 1 70 ? 8.671 -0.911 -13.856 1.00 82.06 70 THR A CA 1
ATOM 547 C C . THR A 1 70 ? 8.695 0.496 -13.275 1.00 82.06 70 THR A C 1
ATOM 549 O O . THR A 1 70 ? 9.730 1.159 -13.315 1.00 82.06 70 THR A O 1
ATOM 552 N N . LEU A 1 71 ? 7.569 0.932 -12.719 1.00 79.81 71 LEU A N 1
ATOM 553 C CA . LEU A 1 71 ? 7.395 2.196 -12.027 1.00 79.81 71 LEU A CA 1
ATOM 554 C C . LEU A 1 71 ? 7.019 1.922 -10.573 1.00 79.81 71 LEU A C 1
ATOM 556 O O . LEU A 1 71 ? 6.334 0.943 -10.270 1.00 79.81 71 LEU A O 1
ATOM 560 N N . ASP A 1 72 ? 7.393 2.838 -9.683 1.00 73.12 72 ASP A N 1
ATOM 561 C CA . ASP A 1 72 ? 6.971 2.804 -8.274 1.00 73.12 72 ASP A CA 1
ATOM 562 C C . ASP A 1 72 ? 5.438 2.831 -8.129 1.00 73.12 72 ASP A C 1
ATOM 564 O O . ASP A 1 72 ? 4.879 2.372 -7.131 1.00 73.12 72 ASP A O 1
ATOM 568 N N . GLU A 1 73 ? 4.752 3.308 -9.168 1.00 72.19 73 GLU A N 1
ATOM 569 C CA . GLU A 1 73 ? 3.301 3.457 -9.214 1.00 72.19 73 GLU A CA 1
ATOM 570 C C . GLU A 1 73 ? 2.571 2.197 -9.696 1.00 72.19 73 GLU A C 1
ATOM 572 O O . GLU A 1 73 ? 1.339 2.154 -9.642 1.00 72.19 73 GLU A O 1
ATOM 577 N N . ASP A 1 74 ? 3.310 1.157 -10.105 1.00 78.06 74 ASP A N 1
ATOM 578 C CA . ASP A 1 74 ? 2.779 -0.119 -10.595 1.00 78.06 74 ASP A CA 1
ATOM 579 C C . ASP A 1 74 ? 2.268 -0.991 -9.431 1.00 78.06 74 ASP A C 1
ATOM 581 O O . ASP A 1 74 ? 2.776 -2.083 -9.146 1.00 78.06 74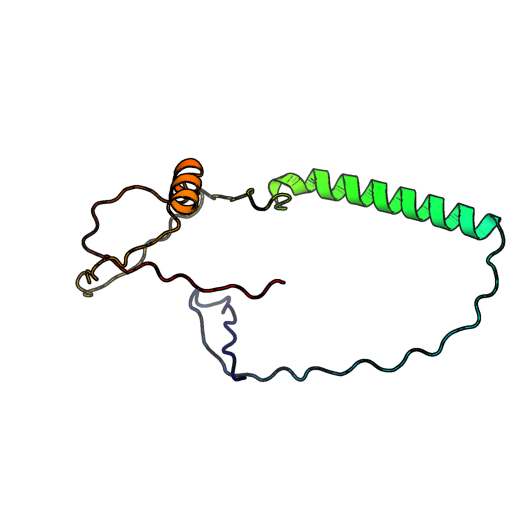 ASP A O 1
ATOM 585 N N . LEU A 1 75 ? 1.242 -0.500 -8.733 1.00 73.38 75 LEU A N 1
ATOM 586 C CA . LEU A 1 75 ? 0.502 -1.256 -7.731 1.00 73.38 75 LEU A CA 1
ATOM 587 C C . LEU A 1 75 ? -0.366 -2.305 -8.419 1.00 73.38 75 LEU A C 1
ATOM 589 O O . LEU A 1 75 ? -1.202 -1.998 -9.270 1.00 73.38 75 LEU A O 1
ATOM 593 N N . ARG A 1 76 ? -0.215 -3.561 -7.998 1.00 79.50 76 ARG A N 1
ATOM 594 C CA . ARG A 1 76 ? -1.004 -4.669 -8.536 1.00 79.50 76 ARG A CA 1
ATOM 595 C C . ARG A 1 76 ? -2.017 -5.185 -7.543 1.00 79.50 76 ARG A C 1
ATOM 597 O O . ARG A 1 76 ? -1.731 -5.369 -6.362 1.00 79.50 76 ARG A O 1
ATOM 604 N N . ARG A 1 77 ? -3.211 -5.468 -8.060 1.00 79.12 77 ARG A N 1
ATOM 605 C CA . ARG A 1 77 ? -4.333 -6.018 -7.306 1.00 79.12 77 ARG A CA 1
ATOM 606 C C . ARG A 1 77 ? -4.846 -7.272 -7.990 1.00 79.12 77 ARG A C 1
ATOM 608 O O . ARG A 1 77 ? -5.237 -7.245 -9.153 1.00 79.12 77 ARG A O 1
ATOM 615 N N . THR A 1 78 ? -4.929 -8.351 -7.225 1.00 83.25 78 THR A N 1
ATOM 616 C CA . THR A 1 78 ? -5.485 -9.623 -7.685 1.00 83.25 78 THR A CA 1
ATOM 617 C C . THR A 1 78 ? -6.895 -9.790 -7.127 1.00 83.25 78 THR A C 1
ATOM 619 O O . THR A 1 78 ? -7.115 -9.625 -5.931 1.00 83.25 78 THR A O 1
ATOM 622 N N . ARG A 1 79 ? -7.871 -10.128 -7.979 1.00 84.12 79 ARG A N 1
ATOM 623 C CA . ARG A 1 79 ? -9.262 -10.407 -7.554 1.00 84.12 79 ARG A CA 1
ATOM 624 C C . ARG A 1 79 ? -9.516 -11.879 -7.205 1.00 84.12 79 ARG A C 1
ATOM 626 O O . ARG A 1 79 ? -10.597 -12.209 -6.737 1.00 84.12 79 ARG A O 1
ATOM 633 N N . VAL A 1 80 ? -8.528 -12.744 -7.441 1.00 91.81 80 VAL A N 1
ATOM 634 C CA . VAL A 1 80 ? -8.616 -14.205 -7.273 1.00 91.81 80 VAL A CA 1
ATOM 635 C C . VAL A 1 80 ? -8.822 -14.605 -5.810 1.00 91.81 80 VAL A C 1
ATOM 637 O O . VAL A 1 80 ? -9.575 -15.531 -5.535 1.00 91.81 80 VAL A O 1
ATOM 640 N N . ILE A 1 81 ? -8.186 -13.903 -4.867 1.00 89.69 81 ILE A N 1
ATOM 641 C CA . ILE A 1 81 ? -8.261 -14.217 -3.437 1.00 89.69 81 ILE A CA 1
ATOM 642 C C . ILE A 1 81 ? -8.716 -12.976 -2.676 1.00 89.69 81 ILE A C 1
ATOM 644 O O . ILE A 1 81 ? -8.176 -11.885 -2.851 1.00 89.69 81 ILE A O 1
ATOM 648 N N . ARG A 1 82 ? -9.701 -13.159 -1.794 1.00 90.44 82 ARG A N 1
ATOM 649 C CA . ARG A 1 82 ? -10.075 -12.181 -0.771 1.00 90.44 82 ARG A CA 1
ATOM 650 C C . ARG A 1 82 ? -9.696 -12.757 0.585 1.00 90.44 82 ARG A C 1
ATOM 652 O O . ARG A 1 82 ? -10.141 -13.846 0.936 1.00 90.44 82 ARG A O 1
ATOM 659 N N . HIS A 1 83 ? -8.876 -12.032 1.335 1.00 90.31 83 HIS A N 1
ATOM 660 C CA . HIS A 1 83 ? -8.473 -12.447 2.674 1.00 90.31 83 HIS A CA 1
ATOM 661 C C . HIS A 1 83 ? -9.527 -12.013 3.697 1.00 90.31 83 HIS A C 1
ATOM 663 O O . HIS A 1 83 ? -9.957 -10.861 3.698 1.00 90.31 83 HIS A O 1
ATOM 669 N N . ALA A 1 84 ? -9.926 -12.934 4.573 1.00 93.81 84 ALA A N 1
ATOM 670 C CA . ALA A 1 84 ? -10.730 -12.637 5.751 1.00 93.81 84 ALA A CA 1
ATOM 671 C C . ALA A 1 84 ? -9.830 -12.687 6.988 1.00 93.81 84 ALA A C 1
ATOM 673 O O . ALA A 1 84 ? -9.122 -13.672 7.204 1.00 93.81 84 ALA A O 1
ATOM 674 N N . ILE A 1 85 ? -9.855 -11.631 7.799 1.00 92.44 85 ILE A N 1
ATOM 675 C CA . ILE A 1 85 ? -9.128 -11.585 9.069 1.00 92.44 85 ILE A CA 1
ATOM 676 C C . ILE A 1 85 ? -10.054 -12.147 10.150 1.00 92.44 85 ILE A C 1
ATOM 678 O O . ILE A 1 85 ? -11.102 -11.571 10.429 1.00 92.44 85 ILE A O 1
ATOM 682 N N . GLN A 1 86 ? -9.677 -13.278 10.747 1.00 94.31 86 GLN A N 1
ATOM 683 C CA . GLN A 1 86 ? -10.442 -13.904 11.826 1.00 94.31 86 GLN A CA 1
ATOM 684 C C . GLN A 1 86 ? -10.134 -13.199 13.151 1.00 94.31 86 GLN A C 1
ATOM 686 O O . GLN A 1 86 ? -9.075 -13.400 13.740 1.00 94.31 86 GLN A O 1
ATOM 691 N N . THR A 1 87 ? -11.050 -12.347 13.606 1.00 91.88 87 THR A N 1
ATOM 692 C CA . THR A 1 87 ? -10.884 -11.553 14.838 1.00 91.88 87 THR A CA 1
ATOM 693 C C . THR A 1 87 ? -11.309 -12.307 16.109 1.00 91.88 87 THR A C 1
ATOM 695 O O . THR A 1 87 ? -10.916 -11.920 17.209 1.00 91.88 87 THR A O 1
ATOM 698 N N . GLY A 1 88 ? -12.069 -13.404 15.982 1.00 95.12 88 GLY A N 1
ATOM 699 C CA . GLY A 1 88 ? -12.584 -14.175 17.121 1.00 95.12 88 GLY A CA 1
ATOM 700 C C . GLY A 1 88 ? -13.423 -13.308 18.067 1.00 95.12 88 GLY A C 1
ATOM 701 O O . GLY A 1 88 ? -14.221 -12.493 17.617 1.00 95.12 88 GLY A O 1
ATOM 702 N N . GLU A 1 89 ? -13.189 -13.438 19.372 1.00 96.25 89 GLU A N 1
ATOM 703 C CA . GLU A 1 89 ? -13.889 -12.684 20.428 1.00 96.25 89 GLU A CA 1
ATOM 704 C C . GLU A 1 89 ? -13.277 -11.294 20.714 1.00 96.25 89 GLU A C 1
ATOM 706 O O . GLU A 1 89 ? -13.638 -10.628 21.692 1.00 96.25 89 GLU A O 1
ATOM 711 N N . ALA A 1 90 ? -12.304 -10.839 19.914 1.00 94.69 90 ALA A N 1
ATOM 712 C CA . ALA A 1 90 ? -11.637 -9.566 20.168 1.00 94.69 90 ALA A CA 1
ATOM 713 C C . ALA A 1 90 ? -12.567 -8.375 19.879 1.00 94.69 90 ALA A C 1
ATOM 715 O O . ALA A 1 90 ? -13.116 -8.218 18.787 1.00 94.69 90 ALA A O 1
ATOM 716 N N . LYS A 1 91 ? -12.713 -7.495 20.874 1.00 94.94 91 LYS A N 1
ATOM 717 C CA . LYS A 1 91 ? -13.533 -6.282 20.776 1.00 94.94 91 LYS A CA 1
ATOM 718 C C . LYS A 1 91 ? -12.795 -5.170 20.023 1.00 94.94 91 LYS A C 1
ATOM 720 O O . LYS A 1 91 ? -11.582 -5.046 20.199 1.00 94.94 91 LYS A O 1
ATOM 725 N N . PRO A 1 92 ? -13.511 -4.310 19.275 1.00 94.94 92 PRO A N 1
ATOM 726 C CA . PRO A 1 92 ? -12.904 -3.181 18.584 1.00 94.94 92 PRO A CA 1
ATOM 727 C C . PRO A 1 92 ? -12.125 -2.240 19.495 1.00 94.94 92 PRO A C 1
ATOM 729 O O . PRO A 1 92 ? -12.621 -1.804 20.534 1.00 94.94 92 PRO A O 1
ATOM 732 N N . VAL A 1 93 ? -10.911 -1.895 19.066 1.00 94.25 93 VAL A N 1
ATOM 733 C CA . VAL A 1 93 ? -10.060 -0.893 19.715 1.00 94.25 93 VAL A CA 1
ATOM 734 C C . VAL A 1 93 ? -10.012 0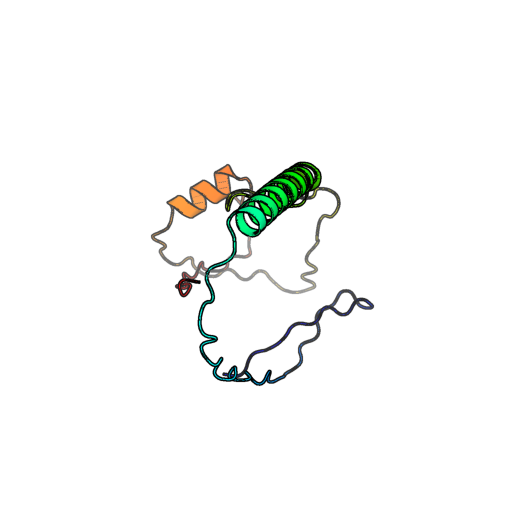.360 18.851 1.00 94.25 93 VAL A C 1
ATOM 736 O O . VAL A 1 93 ? -9.652 0.307 17.673 1.00 94.25 93 VAL A O 1
ATOM 739 N N . ARG A 1 94 ? -10.352 1.502 19.454 1.00 94.81 94 ARG A N 1
ATOM 740 C CA . ARG A 1 94 ? -10.354 2.809 18.795 1.00 94.81 94 ARG A CA 1
ATOM 741 C C . ARG A 1 94 ? -9.354 3.747 19.458 1.00 94.81 94 ARG A C 1
ATOM 743 O O . ARG A 1 94 ? -9.607 4.285 20.533 1.00 94.81 94 ARG A O 1
ATOM 750 N N . CY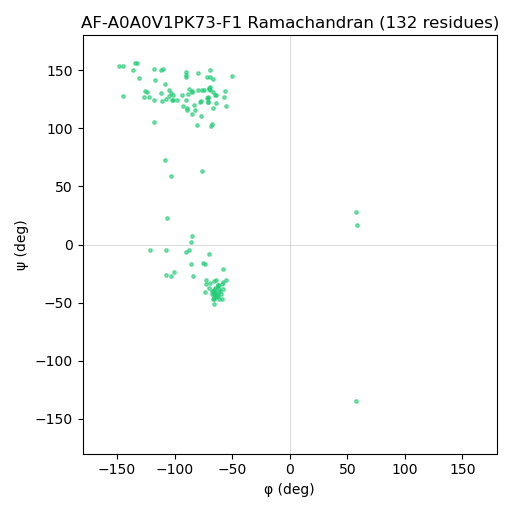S A 1 95 ? -8.229 3.972 18.797 1.00 93.38 95 CYS A N 1
ATOM 751 C CA . CYS A 1 95 ? -7.226 4.944 19.208 1.00 93.38 95 CYS A CA 1
ATOM 752 C C . CYS A 1 95 ? -7.504 6.320 18.587 1.00 93.38 95 CYS A C 1
ATOM 754 O O . CYS A 1 95 ? -7.974 6.427 17.454 1.00 93.38 95 CYS A O 1
ATOM 756 N N . PHE A 1 96 ? -7.188 7.387 19.325 1.00 90.25 96 PHE A N 1
ATOM 757 C CA . PHE A 1 96 ? -7.342 8.754 18.829 1.00 90.25 96 PHE A CA 1
ATOM 758 C C . PHE A 1 96 ? -6.323 9.050 17.706 1.00 90.25 96 PHE A C 1
ATOM 760 O O . PHE A 1 96 ? -5.144 8.704 17.852 1.00 90.25 96 PHE A O 1
ATOM 767 N N . PRO A 1 97 ? -6.740 9.682 16.592 1.00 87.56 97 PRO A N 1
ATOM 768 C CA . PRO A 1 97 ? -5.843 9.993 15.485 1.00 87.56 97 PRO A CA 1
ATOM 769 C C . PRO A 1 97 ? -4.785 11.028 15.886 1.00 87.56 97 PRO A C 1
ATOM 771 O O . PRO A 1 97 ? -5.055 11.980 16.616 1.00 87.56 97 PRO A O 1
ATOM 774 N N . ARG A 1 98 ? -3.560 10.868 15.379 1.00 88.31 98 ARG A N 1
ATOM 775 C CA . ARG A 1 98 ? -2.491 11.864 15.539 1.00 88.31 98 ARG A CA 1
ATOM 776 C C . ARG A 1 98 ? -2.534 12.858 14.380 1.00 88.31 98 ARG A C 1
ATOM 778 O O . ARG A 1 98 ? -2.903 12.493 13.267 1.00 88.31 98 ARG A O 1
ATOM 785 N N . ARG A 1 99 ? -2.140 14.111 14.629 1.00 86.06 99 ARG A N 1
ATOM 786 C CA . ARG A 1 99 ? -2.029 15.128 13.573 1.00 86.06 99 ARG A CA 1
ATOM 787 C C . ARG A 1 99 ? -0.947 14.703 12.577 1.00 86.06 99 ARG A C 1
ATOM 789 O O . ARG A 1 99 ? 0.204 14.527 12.966 1.00 86.06 99 ARG A O 1
ATOM 796 N N . IL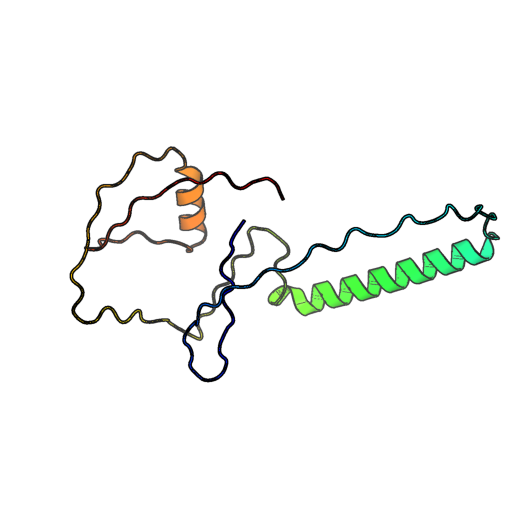E A 1 100 ? -1.326 14.569 11.311 1.00 82.25 100 ILE A N 1
ATOM 797 C CA . ILE A 1 100 ? -0.428 14.245 10.199 1.00 82.25 100 ILE A CA 1
ATOM 798 C C . ILE A 1 100 ? -0.268 15.459 9.277 1.00 82.25 100 ILE A C 1
ATOM 800 O O . ILE A 1 100 ? -1.158 16.305 9.196 1.00 82.25 100 ILE A O 1
ATOM 804 N N . LEU A 1 101 ? 0.885 15.558 8.609 1.00 81.81 101 LEU A N 1
ATOM 805 C CA . LEU A 1 101 ? 1.183 16.606 7.620 1.00 81.81 101 LEU A CA 1
ATOM 806 C C . LEU A 1 101 ? 1.182 16.079 6.169 1.00 81.81 101 LEU A C 1
ATOM 808 O O . LEU A 1 101 ? 1.304 16.865 5.239 1.00 81.81 101 LEU A O 1
ATOM 812 N N . TYR A 1 102 ? 1.012 14.767 5.966 1.00 80.81 102 TYR A N 1
ATOM 813 C CA . TYR A 1 102 ? 1.147 14.082 4.671 1.00 80.81 102 TYR A CA 1
ATOM 814 C C . TYR A 1 102 ? -0.210 13.745 4.035 1.00 80.81 102 TYR A C 1
ATOM 816 O O . TYR A 1 102 ? -0.524 12.587 3.775 1.00 80.81 102 TYR A O 1
ATOM 824 N N . TYR A 1 103 ? -1.035 14.761 3.781 1.00 83.50 103 TYR A N 1
ATOM 825 C CA . TYR A 1 103 ? -2.338 14.563 3.126 1.00 83.50 103 TYR A CA 1
ATOM 826 C C . TYR A 1 103 ? -2.196 14.156 1.653 1.00 83.50 103 TYR A C 1
ATOM 828 O O . TYR A 1 103 ? -2.947 13.314 1.180 1.00 83.50 103 TYR A O 1
ATOM 836 N N . GLN A 1 104 ? -1.161 14.655 0.967 1.00 86.69 104 GLN A N 1
ATOM 837 C CA . GLN A 1 104 ? -0.909 14.354 -0.448 1.00 86.69 104 GLN A CA 1
ATOM 838 C C . GLN A 1 104 ? -0.752 12.850 -0.719 1.00 86.69 104 GLN A C 1
ATOM 840 O O . GLN A 1 104 ? -1.249 12.351 -1.722 1.00 86.69 104 GLN A O 1
ATOM 845 N N . GLN A 1 105 ? -0.096 12.115 0.184 1.00 87.69 105 GLN A N 1
ATOM 846 C CA . GLN A 1 105 ? 0.101 10.675 0.021 1.00 87.69 105 GLN A CA 1
ATOM 847 C C . GLN A 1 105 ? -1.195 9.892 0.258 1.00 87.69 105 GLN A C 1
ATOM 849 O O . GLN A 1 105 ? -1.440 8.900 -0.419 1.00 87.69 105 GLN A O 1
ATOM 854 N N . VAL A 1 106 ? -2.051 10.361 1.172 1.00 89.94 106 VAL A N 1
ATOM 855 C CA . VAL A 1 106 ? -3.384 9.778 1.383 1.00 89.94 106 VAL A CA 1
ATOM 856 C C . VAL A 1 106 ? -4.260 9.998 0.150 1.00 89.94 106 VAL A C 1
ATOM 858 O O . VAL A 1 106 ? -4.890 9.051 -0.316 1.00 89.94 106 VAL A O 1
ATOM 861 N N . ASP A 1 107 ? -4.252 11.208 -0.415 1.00 92.00 107 ASP A N 1
ATOM 862 C CA . ASP A 1 107 ? -4.997 11.528 -1.638 1.00 92.00 107 ASP A CA 1
ATOM 863 C C . ASP A 1 107 ? -4.536 10.673 -2.821 1.00 92.00 107 ASP A C 1
ATOM 865 O O . ASP A 1 107 ? -5.354 10.180 -3.597 1.00 92.00 107 ASP A O 1
ATOM 869 N N . GLU A 1 108 ? -3.230 10.447 -2.946 1.00 91.31 108 GLU A N 1
ATOM 870 C CA . GLU A 1 108 ? -2.686 9.593 -3.997 1.00 91.31 108 GLU A CA 1
ATOM 871 C C . GLU A 1 108 ? -3.086 8.123 -3.810 1.00 91.31 108 GLU A C 1
ATOM 873 O O . GLU A 1 108 ? -3.529 7.472 -4.756 1.00 91.31 108 GLU A O 1
ATOM 878 N N . MET A 1 109 ? -3.030 7.602 -2.581 1.00 91.38 109 MET A N 1
ATOM 879 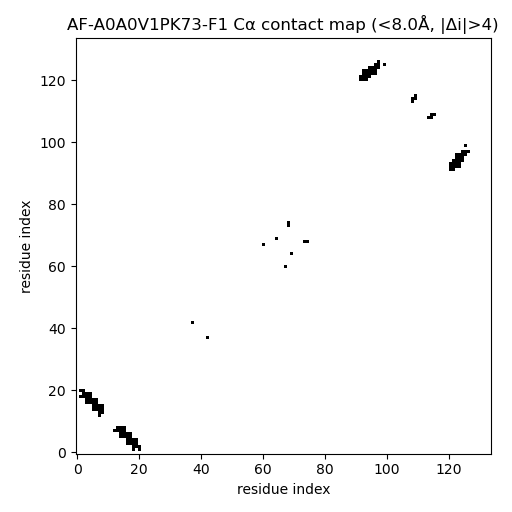C CA . MET A 1 109 ? -3.501 6.245 -2.281 1.00 91.38 109 MET A CA 1
ATOM 880 C C . MET A 1 109 ? -5.006 6.078 -2.545 1.00 91.38 109 MET A C 1
ATOM 882 O O . MET A 1 109 ? -5.421 5.006 -2.989 1.00 91.38 109 MET A O 1
ATOM 886 N N . LEU A 1 110 ? -5.813 7.122 -2.309 1.00 92.81 110 LEU A N 1
ATOM 887 C CA . LEU A 1 110 ? -7.239 7.146 -2.652 1.00 92.81 110 LEU A CA 1
ATOM 888 C C . LEU A 1 110 ? -7.449 7.095 -4.171 1.00 92.81 110 LEU A C 1
ATOM 890 O O . LEU A 1 110 ? -8.247 6.291 -4.647 1.00 92.81 110 LEU A O 1
ATOM 894 N N . ARG A 1 111 ? -6.713 7.902 -4.949 1.00 91.69 111 ARG A N 1
ATOM 895 C CA . ARG A 1 111 ? -6.790 7.878 -6.426 1.00 91.69 111 ARG A CA 1
ATOM 896 C C . ARG A 1 111 ? -6.440 6.512 -7.010 1.00 91.69 111 ARG A C 1
ATOM 898 O O . ARG A 1 111 ? -7.004 6.128 -8.029 1.00 91.69 111 ARG A O 1
ATOM 905 N N . ARG A 1 112 ? -5.518 5.791 -6.370 1.00 89.06 112 ARG A N 1
ATOM 906 C CA . ARG A 1 112 ? -5.068 4.456 -6.790 1.00 89.06 112 ARG A CA 1
ATOM 907 C C . ARG A 1 112 ? -5.924 3.306 -6.271 1.00 89.06 112 ARG A C 1
ATOM 909 O O . ARG A 1 112 ? -5.571 2.156 -6.519 1.00 89.06 112 ARG A O 1
ATOM 916 N N . ASP A 1 113 ? -7.005 3.588 -5.543 1.00 89.62 113 ASP A N 1
ATOM 917 C CA . ASP A 1 113 ? -7.875 2.564 -4.947 1.00 89.62 113 ASP A CA 1
ATOM 918 C C . ASP A 1 113 ? -7.112 1.604 -4.001 1.00 89.62 113 ASP A C 1
ATOM 920 O O . ASP A 1 113 ? -7.462 0.434 -3.833 1.00 89.62 113 ASP A O 1
ATOM 924 N N . ALA A 1 114 ? -6.023 2.096 -3.392 1.00 89.69 114 ALA A N 1
ATOM 925 C CA . ALA A 1 114 ? -5.242 1.361 -2.395 1.00 89.69 114 ALA A CA 1
ATOM 926 C C . ALA A 1 114 ? -5.854 1.485 -0.990 1.00 89.69 114 ALA A C 1
ATOM 928 O O . ALA A 1 114 ? -5.668 0.606 -0.147 1.00 89.69 114 ALA A O 1
ATOM 929 N N . VAL A 1 115 ? -6.578 2.579 -0.737 1.00 92.12 115 VAL A N 1
ATOM 930 C CA . VAL A 1 115 ? -7.356 2.829 0.483 1.00 92.12 115 VAL A CA 1
ATOM 931 C C . VAL A 1 115 ? -8.732 3.358 0.109 1.00 92.12 115 VAL A C 1
ATOM 933 O O . VAL A 1 115 ? -8.906 3.968 -0.942 1.00 92.12 115 VAL A O 1
ATOM 936 N N . GLU A 1 116 ? -9.694 3.172 1.004 1.00 94.50 116 GLU A N 1
ATOM 937 C CA . GLU A 1 116 ? -11.059 3.667 0.850 1.00 94.50 116 GLU A CA 1
ATOM 938 C C . GLU A 1 116 ? -11.526 4.368 2.129 1.00 94.50 116 GLU A C 1
ATOM 940 O O . GLU A 1 116 ? -11.032 4.112 3.234 1.00 94.50 116 GLU A O 1
ATOM 945 N N . LEU A 1 117 ? -12.502 5.264 1.986 1.00 94.88 117 LEU A N 1
ATOM 946 C CA . LEU A 1 117 ? -13.169 5.865 3.135 1.00 94.88 117 LEU A CA 1
ATOM 947 C C . LEU A 1 117 ? -14.020 4.805 3.840 1.00 94.88 117 LEU A C 1
ATOM 949 O O . LEU A 1 117 ? -14.793 4.093 3.207 1.00 94.88 117 LEU A O 1
ATOM 953 N N . SER A 1 118 ? -13.913 4.729 5.166 1.00 93.94 118 SER A N 1
ATOM 954 C CA . SER A 1 118 ? -14.668 3.764 5.967 1.00 93.94 118 SER A CA 1
ATOM 955 C C . SER A 1 118 ? -15.075 4.335 7.325 1.00 93.94 118 SER A C 1
ATOM 957 O O . SER A 1 118 ? -14.427 5.224 7.880 1.00 93.94 118 SER A O 1
ATOM 959 N N . SER A 1 119 ? -16.161 3.800 7.881 1.00 94.00 119 SER A N 1
ATOM 960 C CA . SER A 1 119 ? -16.660 4.091 9.229 1.00 94.00 119 SER A CA 1
ATOM 961 C C . SER A 1 119 ? -16.429 2.888 10.152 1.00 94.00 119 SER A C 1
ATOM 963 O O . SER A 1 119 ? -17.345 2.150 10.503 1.00 94.00 119 SER A O 1
ATOM 965 N N . SER A 1 120 ? -15.170 2.661 10.534 1.00 91.94 120 SER A N 1
ATOM 966 C CA . SER A 1 120 ? -14.782 1.501 11.347 1.00 91.94 120 SER A CA 1
ATOM 967 C C . SER A 1 120 ? -14.842 1.771 12.856 1.00 91.94 120 SER A C 1
ATOM 969 O O . SER A 1 120 ? -14.473 2.843 13.338 1.00 91.94 120 SER A O 1
ATOM 971 N N . HIS A 1 121 ? -15.242 0.754 13.625 1.00 92.88 121 HIS A N 1
ATOM 972 C CA . HIS A 1 121 ? -15.076 0.733 15.085 1.00 92.88 121 HIS A CA 1
ATOM 973 C C . HIS A 1 121 ? -13.616 0.496 15.507 1.00 92.88 121 HIS A C 1
ATOM 975 O O . HIS A 1 121 ? -13.257 0.768 16.652 1.00 92.88 121 HIS A O 1
ATOM 981 N N . TRP A 1 122 ? -12.782 0.005 14.586 1.00 93.75 122 TRP A N 1
ATOM 982 C CA . TRP A 1 122 ? -11.342 -0.142 14.758 1.00 93.75 122 TRP A CA 1
ATOM 983 C C . TRP A 1 122 ? -10.630 1.095 14.216 1.00 93.75 122 TRP A C 1
ATOM 985 O O . TRP A 1 122 ? -10.857 1.483 13.070 1.00 93.75 122 TRP A O 1
ATOM 995 N N . ALA A 1 123 ? -9.745 1.696 15.010 1.00 94.19 123 ALA A N 1
ATOM 996 C CA . ALA A 1 123 ? -8.901 2.793 14.544 1.00 94.19 123 ALA A CA 1
ATOM 997 C C . ALA A 1 123 ? -7.518 2.725 15.188 1.00 94.19 123 ALA A C 1
ATOM 999 O O . ALA A 1 123 ? -7.405 2.712 16.413 1.00 94.19 123 ALA A O 1
ATOM 1000 N N . SER A 1 124 ? -6.478 2.756 14.359 1.00 92.19 124 SER A N 1
ATOM 1001 C CA . SER A 1 124 ? -5.077 2.824 14.784 1.00 92.19 124 SER A CA 1
ATOM 1002 C C . SER A 1 124 ? -4.461 4.132 14.282 1.00 92.19 124 SER A C 1
ATOM 1004 O O . SER A 1 124 ? -4.778 4.561 13.171 1.00 92.19 124 SER A O 1
ATOM 1006 N N . PRO A 1 125 ? -3.598 4.803 15.066 1.00 91.38 125 PRO A N 1
ATOM 1007 C CA . PRO A 1 125 ? -2.993 6.055 14.638 1.00 91.38 125 PRO A CA 1
ATOM 1008 C C . PRO A 1 125 ? -1.952 5.804 13.542 1.00 91.38 125 PRO A C 1
ATOM 1010 O O . PRO A 1 125 ? -1.203 4.831 13.596 1.00 91.38 125 PRO A O 1
ATOM 1013 N N . ILE A 1 126 ? -1.856 6.727 12.587 1.00 90.06 126 ILE A N 1
ATOM 1014 C CA . ILE A 1 126 ? -0.777 6.737 11.595 1.00 90.06 126 ILE A CA 1
ATOM 1015 C C . ILE A 1 126 ? 0.498 7.252 12.271 1.00 90.06 126 ILE A C 1
ATOM 1017 O O . ILE A 1 126 ? 0.474 8.263 12.980 1.00 90.06 126 ILE A O 1
ATOM 1021 N N . ILE A 1 127 ? 1.609 6.550 12.053 1.00 87.94 127 ILE A N 1
ATOM 1022 C CA . ILE A 1 127 ? 2.931 6.916 12.562 1.00 87.94 127 ILE A CA 1
ATOM 1023 C C . ILE A 1 127 ? 3.864 7.058 11.365 1.00 87.94 127 ILE A C 1
ATOM 1025 O O . ILE A 1 127 ? 3.968 6.151 10.544 1.00 87.94 127 ILE A O 1
ATOM 1029 N N . LEU A 1 128 ? 4.535 8.204 11.272 1.00 88.00 128 LEU A N 1
ATOM 1030 C CA . LEU A 1 128 ? 5.523 8.468 10.234 1.00 88.00 128 LEU A CA 1
ATOM 1031 C C . LEU A 1 128 ? 6.887 7.978 10.707 1.00 88.00 128 LEU A C 1
ATOM 1033 O O . LEU A 1 128 ? 7.327 8.313 11.808 1.00 88.00 128 LEU A O 1
ATOM 1037 N N . VAL A 1 129 ? 7.551 7.200 9.862 1.00 89.00 129 VAL A N 1
ATOM 1038 C CA . VAL A 1 129 ? 8.897 6.688 10.110 1.00 89.00 129 VAL A CA 1
ATOM 1039 C C . VAL A 1 129 ? 9.771 7.114 8.944 1.00 89.00 129 VAL A C 1
ATOM 1041 O O . VAL A 1 129 ? 9.388 6.951 7.787 1.00 89.00 129 VAL A O 1
ATOM 1044 N N . LYS A 1 130 ? 10.942 7.678 9.247 1.00 89.44 130 LYS A N 1
ATOM 1045 C CA . LYS A 1 130 ? 11.934 8.004 8.226 1.00 89.44 130 LYS A CA 1
ATOM 1046 C C . LYS A 1 130 ? 12.542 6.701 7.709 1.00 89.44 130 LYS A C 1
ATOM 1048 O O . LYS A 1 130 ? 13.078 5.922 8.495 1.00 89.44 130 LYS A O 1
ATOM 1053 N N . LYS A 1 131 ? 12.446 6.471 6.402 1.00 89.19 131 LYS A N 1
ATOM 1054 C CA . LYS A 1 131 ? 13.211 5.424 5.725 1.00 89.19 131 LYS A CA 1
ATOM 1055 C C . LYS A 1 131 ? 14.626 5.960 5.495 1.00 89.19 131 LYS A C 1
ATOM 1057 O O . LYS A 1 131 ? 14.775 7.105 5.078 1.00 89.19 131 LYS A O 1
ATOM 1062 N N . GLU A 1 132 ? 15.646 5.167 5.806 1.00 89.06 132 GLU A N 1
ATOM 1063 C CA . GLU A 1 132 ? 17.009 5.488 5.374 1.00 89.06 132 GLU A CA 1
ATOM 1064 C C . GLU A 1 132 ? 17.088 5.302 3.855 1.00 89.06 132 GLU A C 1
ATOM 1066 O O . GLU A 1 132 ? 16.565 4.318 3.320 1.00 89.06 132 GLU A O 1
ATOM 1071 N N . GLU A 1 133 ? 17.688 6.271 3.168 1.00 71.31 133 GLU A N 1
ATOM 1072 C CA . GLU A 1 133 ? 17.836 6.246 1.711 1.00 71.31 133 GLU A CA 1
ATOM 1073 C C . GLU A 1 133 ? 18.591 4.968 1.307 1.00 71.31 133 GLU A C 1
ATOM 1075 O O . GLU A 1 133 ? 19.624 4.637 1.896 1.00 71.31 133 GLU A O 1
ATOM 1080 N N . SER A 1 134 ? 18.002 4.204 0.382 1.00 48.47 134 SER A N 1
ATOM 1081 C CA . SER A 1 134 ? 18.511 2.905 -0.091 1.00 48.47 134 SER A CA 1
ATOM 1082 C C . SER A 1 134 ? 19.426 3.068 -1.295 1.00 48.47 134 SER A C 1
ATOM 1084 O O . SER A 1 134 ? 19.146 3.974 -2.109 1.00 48.47 134 SER A O 1
#

Sequence (134 aa):
MRYHVCTLDPTAGCLRMQQGNIPYRKSHAVALVRAESPQPELMAHSRLREAVEKMTLAVILRDFTDVLSTLDEDLRRTRVIRHAIQTGEAKPVRCFPRRILYYQQVDEMLRRDAVELSSSHWASPIILVKKEES

pLDDT: mean 74.71, std 20.23, range [34.31, 96.25]